Protein AF-A0A8J3I520-F1 (afdb_monomer_lite)

Secondary structure (DSSP, 8-state):
------TTSS-GGGHHHHHHHHHHHHHHGGGTTGGGTSTT--SSSHHHHHHHHHHHHHHHHHH--SSPPTHHHHSHHHHHHHHHHHHH-PPPTTTTS------

Structure (mmCIF, N/CA/C/O backbone):
data_AF-A0A8J3I520-F1
#
_entry.id   AF-A0A8J3I520-F1
#
loop_
_atom_site.group_PDB
_atom_site.id
_atom_site.type_symbol
_atom_site.label_atom_id
_atom_site.label_alt_id
_atom_site.label_comp_id
_atom_site.label_asym_id
_atom_site.label_entity_id
_atom_site.label_seq_id
_atom_site.pdbx_PDB_ins_code
_atom_site.Cartn_x
_atom_site.Cartn_y
_atom_site.Cartn_z
_atom_site.occupancy
_atom_site.B_iso_or_equiv
_atom_site.auth_seq_id
_atom_site.auth_comp_id
_atom_site.auth_asym_id
_atom_site.auth_atom_id
_atom_site.pdbx_PDB_model_num
ATOM 1 N N . MET A 1 1 ? -36.234 -6.492 38.678 1.00 37.88 1 MET A N 1
ATOM 2 C CA . MET A 1 1 ? -35.935 -5.292 37.871 1.00 37.88 1 MET A CA 1
ATOM 3 C C . MET A 1 1 ? -34.452 -5.024 38.063 1.00 37.88 1 MET A C 1
ATOM 5 O O . MET A 1 1 ? -34.073 -4.576 39.132 1.00 37.88 1 MET A O 1
ATOM 9 N N . GLN A 1 2 ? -33.605 -5.497 37.146 1.00 45.81 2 GLN A N 1
ATOM 10 C CA . GLN A 1 2 ? -32.153 -5.388 37.296 1.00 45.81 2 GLN A CA 1
ATOM 11 C C . GLN A 1 2 ? -31.732 -4.044 36.706 1.00 45.81 2 GLN A C 1
ATOM 13 O O . GLN A 1 2 ? -31.950 -3.781 35.526 1.00 45.81 2 GLN A O 1
ATOM 18 N N . GLU A 1 3 ? -31.236 -3.170 37.570 1.00 44.84 3 GLU A N 1
ATOM 19 C CA . GLU A 1 3 ? -30.756 -1.841 37.226 1.00 44.84 3 GLU A CA 1
ATOM 20 C C . GLU A 1 3 ? -29.537 -1.998 36.307 1.00 44.84 3 GLU A C 1
ATOM 22 O O . GLU A 1 3 ? -28.476 -2.464 36.727 1.00 44.84 3 GLU A O 1
ATOM 27 N N . MET A 1 4 ? -29.713 -1.711 35.013 1.00 47.53 4 MET A N 1
ATOM 28 C CA . MET A 1 4 ? -28.611 -1.734 34.055 1.00 47.53 4 MET A CA 1
ATOM 29 C C . MET A 1 4 ? -27.704 -0.548 34.361 1.00 47.53 4 MET A C 1
ATOM 31 O O . MET A 1 4 ? -27.991 0.582 33.965 1.00 47.53 4 MET A O 1
ATOM 35 N N . ALA A 1 5 ? -26.621 -0.811 35.093 1.00 55.62 5 ALA A N 1
ATOM 36 C CA . ALA A 1 5 ? -25.534 0.135 35.270 1.00 55.62 5 ALA A CA 1
ATOM 37 C C . ALA A 1 5 ? -25.143 0.704 33.898 1.00 55.62 5 ALA A C 1
ATOM 39 O O . ALA A 1 5 ? -24.854 -0.049 32.965 1.00 55.62 5 ALA A O 1
ATOM 40 N N . ASN A 1 6 ? -25.189 2.033 33.773 1.00 57.22 6 ASN A N 1
ATOM 41 C CA . ASN A 1 6 ? -24.851 2.741 32.545 1.00 57.22 6 ASN A CA 1
ATOM 42 C C . ASN A 1 6 ? -23.452 2.286 32.077 1.00 57.22 6 ASN A C 1
ATOM 44 O O . ASN A 1 6 ? -22.474 2.559 32.780 1.00 57.22 6 ASN A O 1
ATOM 48 N N . PRO A 1 7 ? -23.320 1.610 30.918 1.00 53.94 7 PRO A N 1
ATOM 49 C CA . PRO A 1 7 ? -22.052 1.029 30.477 1.00 53.94 7 PRO A CA 1
ATOM 50 C C . PRO A 1 7 ? -20.959 2.082 30.263 1.00 53.94 7 PRO A C 1
ATOM 52 O O . PRO A 1 7 ? -19.789 1.735 30.171 1.00 53.94 7 PRO A O 1
ATOM 55 N N . GLN A 1 8 ? -21.319 3.368 30.222 1.00 53.53 8 GLN A N 1
ATOM 56 C CA . GLN A 1 8 ? -20.390 4.487 30.090 1.00 53.53 8 GLN A CA 1
ATOM 57 C C . GLN A 1 8 ? -19.543 4.741 31.346 1.00 53.53 8 GLN A C 1
ATOM 59 O O . GLN A 1 8 ? -18.440 5.272 31.236 1.00 53.53 8 GLN A O 1
ATOM 64 N N . THR A 1 9 ? -20.007 4.354 32.539 1.00 55.38 9 THR A N 1
ATOM 65 C CA . THR A 1 9 ? -19.306 4.672 33.797 1.00 55.38 9 THR A CA 1
ATOM 66 C C . THR A 1 9 ? -18.094 3.764 34.039 1.00 55.38 9 THR A C 1
ATOM 68 O O . THR A 1 9 ? -17.178 4.130 34.770 1.00 55.38 9 THR A O 1
ATOM 71 N N . THR A 1 10 ? -18.046 2.591 33.401 1.00 67.06 10 THR A N 1
ATOM 72 C CA . THR A 1 10 ? -16.997 1.579 33.621 1.00 67.06 10 THR A CA 1
ATOM 73 C C . THR A 1 10 ? -15.766 1.778 32.728 1.00 67.06 10 THR A C 1
ATOM 75 O O . THR A 1 10 ? -14.713 1.213 33.006 1.00 67.06 10 THR A O 1
ATOM 78 N N . VAL A 1 11 ? -15.864 2.575 31.656 1.00 74.94 11 VAL A N 1
ATOM 79 C CA . VAL A 1 11 ? -14.848 2.578 30.580 1.00 74.94 11 VAL A CA 1
ATOM 80 C C . VAL A 1 11 ? -13.835 3.726 30.667 1.00 74.94 11 VAL A C 1
ATOM 82 O O . VAL A 1 11 ? -12.814 3.702 29.981 1.00 74.94 11 VAL A O 1
ATOM 85 N N . GLY A 1 12 ? -14.077 4.730 31.514 1.00 84.50 12 GLY A N 1
ATOM 86 C CA . GLY A 1 12 ? -13.127 5.818 31.770 1.00 84.50 12 GLY A CA 1
ATOM 87 C C . GLY A 1 12 ? -12.587 6.475 30.490 1.00 84.50 12 GLY A C 1
ATOM 88 O O . GLY A 1 12 ? -13.348 6.918 29.630 1.00 84.50 12 GLY A O 1
ATOM 89 N N . SER A 1 13 ? -11.260 6.512 30.342 1.00 89.75 13 SER A N 1
ATOM 90 C CA . SER A 1 13 ? -10.567 7.143 29.205 1.00 89.75 13 SER A CA 1
ATOM 91 C C . SER A 1 13 ? -10.818 6.478 27.845 1.00 89.75 13 SER A C 1
ATOM 93 O O . SER A 1 13 ? -10.535 7.086 26.814 1.00 89.75 13 SER A O 1
ATOM 95 N N . LEU A 1 14 ? -11.363 5.258 27.814 1.00 87.69 14 LEU A N 1
ATOM 96 C CA . LEU A 1 14 ? -11.685 4.534 26.582 1.00 87.69 14 LEU A CA 1
ATOM 97 C C . LEU A 1 14 ? -13.081 4.858 26.035 1.00 87.69 14 LEU A C 1
ATOM 99 O O . LEU A 1 14 ? -13.366 4.500 24.891 1.00 87.69 14 LEU A O 1
ATOM 103 N N . ALA A 1 15 ? -13.940 5.550 26.792 1.00 87.81 15 ALA A N 1
ATOM 104 C CA . ALA A 1 15 ? -15.295 5.886 26.346 1.00 87.81 15 ALA A CA 1
ATOM 105 C C . ALA A 1 15 ? -15.335 6.592 24.966 1.00 87.81 15 ALA A C 1
ATOM 107 O O . ALA A 1 15 ? -16.140 6.188 24.122 1.00 87.81 15 ALA A O 1
ATOM 108 N N . PRO A 1 16 ? -14.434 7.549 24.643 1.00 89.25 16 PRO A N 1
ATOM 109 C CA . PRO A 1 16 ? -14.387 8.148 23.307 1.00 89.25 16 PRO A CA 1
ATOM 110 C C . PRO A 1 16 ? -14.020 7.149 22.203 1.00 89.25 16 PRO A C 1
ATOM 112 O O . PRO A 1 16 ? -14.592 7.196 21.115 1.00 89.25 16 PRO A O 1
ATOM 115 N N . ALA A 1 17 ? -13.095 6.223 22.472 1.00 89.44 17 ALA A N 1
ATOM 116 C CA . ALA A 1 17 ? -12.694 5.198 21.509 1.00 89.44 17 ALA A CA 1
ATOM 117 C C . ALA A 1 17 ? -13.838 4.208 21.238 1.00 89.44 17 ALA A C 1
ATOM 119 O O . ALA A 1 17 ? -14.097 3.868 20.083 1.00 89.44 17 ALA A O 1
ATOM 120 N N . LEU A 1 18 ? -14.575 3.811 22.281 1.00 89.88 18 LEU A N 1
ATOM 121 C CA . LEU A 1 18 ? -15.750 2.950 22.144 1.00 89.88 18 LEU A CA 1
ATOM 122 C C . LEU A 1 18 ? -16.905 3.631 21.410 1.00 89.88 18 LEU A C 1
ATOM 124 O O . LEU A 1 18 ? -17.601 2.969 20.650 1.00 89.88 18 LEU A O 1
ATOM 128 N N . ALA A 1 19 ? -17.095 4.940 21.581 1.00 88.44 19 ALA A N 1
ATOM 129 C CA . ALA A 1 19 ? -18.071 5.690 20.792 1.00 88.44 19 ALA A CA 1
ATOM 130 C C . ALA A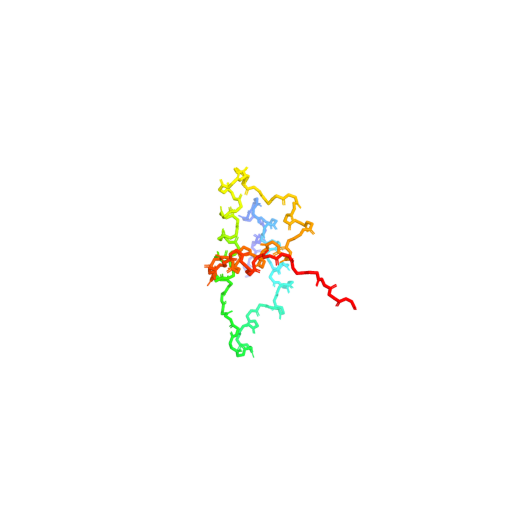 1 19 ? -17.635 5.836 19.321 1.00 88.44 19 ALA A C 1
ATOM 132 O O . ALA A 1 19 ? -18.466 5.851 18.411 1.00 88.44 19 ALA A O 1
ATOM 133 N N . HIS A 1 20 ? -16.327 5.938 19.071 1.00 92.00 20 HIS A N 1
ATOM 134 C CA . HIS A 1 20 ? -15.779 6.099 17.728 1.00 92.00 20 HIS A CA 1
ATOM 135 C C . HIS A 1 20 ? -15.833 4.810 16.902 1.00 92.00 20 HIS A C 1
ATOM 137 O O . HIS A 1 20 ? -16.086 4.868 15.698 1.00 92.00 20 HIS A O 1
ATOM 143 N N . PHE A 1 21 ? -15.632 3.654 17.536 1.00 92.44 21 PHE A N 1
ATOM 144 C CA . PHE A 1 21 ? -15.535 2.376 16.839 1.00 92.44 21 PHE A CA 1
ATOM 145 C C . PHE A 1 21 ? -16.782 2.052 15.987 1.00 92.44 21 PHE A C 1
ATOM 147 O O . PHE A 1 21 ? -16.616 1.904 14.777 1.00 92.44 21 PHE A O 1
ATOM 154 N N . PRO A 1 22 ? -18.030 2.078 16.508 1.00 93.81 22 PRO A N 1
ATOM 155 C CA . PRO A 1 22 ? -19.226 1.839 15.697 1.00 93.81 22 PRO A CA 1
ATOM 156 C C . PRO A 1 22 ? -19.380 2.838 14.549 1.00 93.81 22 PRO A C 1
ATOM 158 O O . PRO A 1 22 ? -19.785 2.461 13.452 1.00 93.81 22 PRO A O 1
ATOM 161 N N . LYS A 1 23 ? -19.029 4.112 14.776 1.00 94.38 23 LYS A N 1
ATOM 162 C CA . LYS A 1 23 ? -19.088 5.156 13.743 1.00 94.38 23 LYS A CA 1
ATOM 163 C C . LYS A 1 23 ? -18.178 4.812 12.565 1.00 94.38 23 LYS A C 1
ATOM 165 O O . LYS A 1 23 ? -18.613 4.868 11.418 1.00 94.38 23 LYS A O 1
ATOM 170 N N . VAL A 1 24 ? -16.924 4.467 12.849 1.00 93.69 24 VAL A N 1
ATOM 171 C CA . VAL A 1 24 ? -15.948 4.098 11.819 1.00 93.69 24 VAL A CA 1
ATOM 172 C C . VAL A 1 24 ? -16.372 2.805 11.135 1.00 93.69 24 VAL A C 1
ATOM 174 O O . VAL A 1 24 ? -16.451 2.772 9.911 1.00 93.69 24 VAL A O 1
ATOM 177 N N . THR A 1 25 ? -16.728 1.769 11.895 1.00 92.06 25 THR A N 1
ATOM 178 C CA . THR A 1 25 ? -17.167 0.486 11.336 1.00 92.06 25 THR A CA 1
ATOM 179 C C . THR A 1 25 ? -18.348 0.659 10.385 1.00 92.06 25 THR A C 1
ATOM 181 O O . THR A 1 25 ? -18.285 0.163 9.265 1.00 92.06 25 THR A O 1
ATOM 184 N N . ASN A 1 26 ? -19.374 1.429 10.763 1.00 92.50 26 ASN A N 1
ATOM 185 C CA . ASN A 1 26 ? -20.529 1.689 9.900 1.00 92.50 26 ASN A CA 1
ATOM 186 C C . ASN A 1 26 ? -20.159 2.476 8.637 1.00 92.50 26 ASN A C 1
ATOM 188 O O . ASN A 1 26 ? -20.702 2.207 7.570 1.00 92.50 26 ASN A O 1
ATOM 192 N N . SER A 1 27 ? -19.217 3.419 8.734 1.00 93.06 27 SER A N 1
ATOM 193 C CA . SER A 1 27 ? -18.730 4.181 7.578 1.00 93.06 27 SER A CA 1
ATOM 194 C C . SER A 1 27 ? -18.027 3.299 6.543 1.00 93.06 27 SER A C 1
ATOM 196 O O . SER A 1 27 ? -18.128 3.571 5.350 1.00 93.06 27 SER A O 1
ATOM 198 N N . PHE A 1 28 ? -17.289 2.278 6.984 1.00 88.25 28 PHE A N 1
ATOM 199 C CA . PHE A 1 28 ? -16.561 1.364 6.097 1.00 88.25 28 PHE A CA 1
ATOM 200 C C . PHE A 1 28 ? -17.365 0.113 5.716 1.00 88.25 28 PHE A C 1
ATOM 202 O O . PHE A 1 28 ? -17.000 -0.560 4.753 1.00 88.25 28 PHE A O 1
ATOM 209 N N . ALA A 1 29 ? -18.456 -0.191 6.427 1.00 88.81 29 ALA A N 1
ATOM 210 C CA . ALA A 1 29 ? -19.244 -1.409 6.253 1.00 88.81 29 ALA A CA 1
ATOM 211 C C . ALA A 1 29 ? -19.658 -1.704 4.796 1.00 88.81 29 ALA A C 1
ATOM 213 O O . ALA A 1 29 ? -19.476 -2.850 4.390 1.00 88.81 29 ALA A O 1
ATOM 214 N N . PRO A 1 30 ? -20.121 -0.732 3.977 1.00 87.88 30 PRO A N 1
ATOM 215 C CA . PRO A 1 30 ? -20.536 -1.019 2.600 1.00 87.88 30 PRO A CA 1
ATOM 216 C C . PRO A 1 30 ? -19.409 -1.533 1.694 1.00 87.88 30 PRO A C 1
ATOM 218 O O . PRO A 1 30 ? -19.681 -2.207 0.709 1.00 87.88 30 PRO A O 1
ATOM 221 N N . GLY A 1 31 ? -18.154 -1.188 2.002 1.00 83.94 31 GLY A N 1
ATOM 222 C CA . GLY A 1 31 ? -16.978 -1.593 1.225 1.00 83.94 31 GLY A CA 1
ATOM 223 C C . GLY A 1 31 ? -16.153 -2.702 1.877 1.00 83.94 31 GLY A C 1
ATOM 224 O O . GLY A 1 31 ? -15.170 -3.160 1.289 1.00 83.94 31 GLY A O 1
ATOM 225 N N . LEU A 1 32 ? -16.504 -3.130 3.094 1.00 86.06 32 LEU A N 1
ATOM 226 C CA . LEU A 1 32 ? -15.814 -4.235 3.749 1.00 86.06 32 LEU A CA 1
ATOM 227 C C . LEU A 1 32 ? -16.134 -5.543 3.021 1.00 86.06 32 LEU A C 1
ATOM 229 O O . LEU A 1 32 ? -17.263 -5.774 2.611 1.00 86.06 32 LEU A O 1
ATOM 233 N N . PHE A 1 33 ? -15.139 -6.422 2.905 1.00 85.06 33 PHE A N 1
ATOM 234 C CA . PHE A 1 33 ? -15.304 -7.780 2.368 1.00 85.06 33 PHE A CA 1
ATOM 235 C C . PHE A 1 33 ? -15.769 -7.898 0.909 1.00 85.06 33 PHE A C 1
ATOM 237 O O . PHE A 1 33 ? -16.011 -9.011 0.449 1.00 85.06 33 PHE A O 1
ATOM 244 N N . HIS A 1 34 ? -15.769 -6.803 0.148 1.00 88.25 34 HIS A N 1
ATOM 245 C CA . HIS A 1 34 ? -16.103 -6.810 -1.281 1.00 88.25 34 HIS A CA 1
ATOM 246 C C . HIS A 1 34 ? -15.213 -7.752 -2.125 1.00 88.25 34 HIS A C 1
ATOM 248 O O . HIS A 1 34 ? -15.557 -8.147 -3.235 1.00 88.25 34 HIS A O 1
ATOM 254 N N . CYS A 1 35 ? -14.067 -8.172 -1.575 1.00 89.44 35 CYS A N 1
ATOM 255 C CA . CYS A 1 35 ? -13.208 -9.212 -2.137 1.00 89.44 35 CYS A CA 1
ATOM 256 C C . CYS A 1 35 ? -13.866 -10.592 -2.280 1.00 89.44 35 CYS A C 1
ATOM 258 O O . CYS A 1 35 ? -13.351 -11.394 -3.050 1.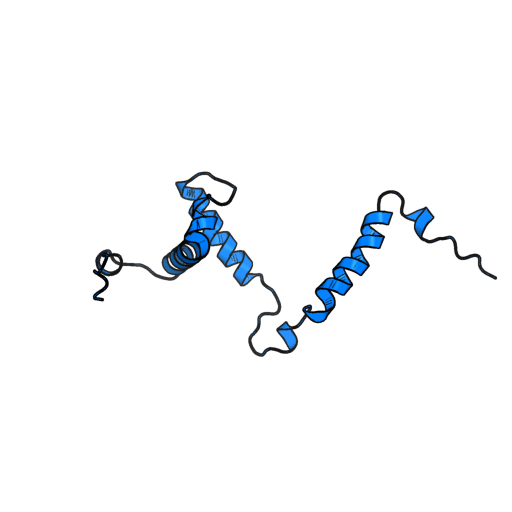00 89.44 35 CYS A O 1
ATOM 260 N N . TYR A 1 36 ? -14.978 -10.885 -1.596 1.00 90.69 36 TYR A N 1
ATOM 261 C CA . TYR A 1 36 ? -15.719 -12.132 -1.829 1.00 90.69 36 TYR A CA 1
ATOM 262 C C . TYR A 1 36 ? -16.653 -12.064 -3.036 1.00 90.69 36 TYR A C 1
ATOM 264 O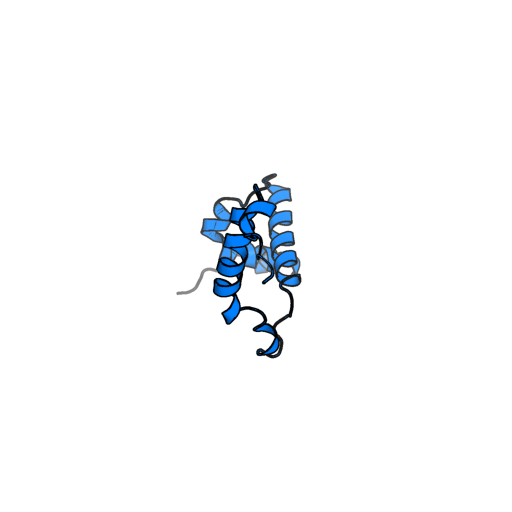 O . TYR A 1 36 ? -16.965 -13.107 -3.605 1.00 90.69 36 TYR A O 1
ATOM 272 N N . ASP A 1 37 ? -17.066 -10.863 -3.440 1.00 92.94 37 ASP A N 1
ATOM 273 C CA . ASP A 1 37 ? -18.007 -10.673 -4.546 1.00 92.94 37 ASP A CA 1
ATOM 274 C C . ASP A 1 37 ? -17.294 -10.603 -5.903 1.00 92.94 37 ASP A C 1
ATOM 276 O O . ASP A 1 37 ? -17.902 -10.850 -6.943 1.00 92.94 37 ASP A O 1
ATOM 280 N N . ILE A 1 38 ? -16.000 -10.259 -5.908 1.00 91.31 38 ILE A N 1
ATOM 281 C CA . ILE A 1 38 ? -15.204 -10.055 -7.122 1.00 91.31 38 ILE A CA 1
ATOM 282 C C . ILE A 1 38 ? -14.245 -11.236 -7.328 1.00 91.31 38 ILE A C 1
ATOM 284 O O . ILE A 1 38 ? -13.262 -11.368 -6.589 1.00 91.31 38 ILE A O 1
ATOM 288 N N . PRO A 1 39 ? -14.450 -12.062 -8.373 1.00 94.00 39 PRO A N 1
ATOM 289 C CA . PRO A 1 39 ? -13.518 -13.124 -8.723 1.00 94.00 39 PRO A CA 1
ATOM 290 C C . PRO A 1 39 ? -12.101 -12.585 -8.946 1.00 94.00 39 PRO A C 1
ATOM 292 O O . PRO A 1 39 ? -11.883 -11.657 -9.723 1.00 94.00 39 PRO A O 1
ATOM 295 N N . GLY A 1 40 ? -11.125 -13.183 -8.264 1.00 90.38 40 GLY A N 1
ATOM 296 C CA . GLY A 1 40 ? -9.711 -12.825 -8.394 1.00 90.38 40 GLY A CA 1
ATOM 297 C C . GLY A 1 40 ? -9.250 -11.632 -7.548 1.00 90.38 40 GLY A C 1
ATOM 298 O O . GLY A 1 40 ? -8.048 -11.368 -7.519 1.00 90.38 40 GLY A O 1
ATOM 299 N N . LEU A 1 41 ? -10.139 -10.941 -6.820 1.00 90.88 41 LEU A N 1
ATOM 300 C CA . LEU A 1 41 ? -9.722 -9.887 -5.893 1.00 90.88 41 LEU A CA 1
ATOM 301 C C . LEU A 1 41 ? -9.132 -10.512 -4.611 1.00 90.88 41 LEU A C 1
ATOM 303 O O . LEU A 1 41 ? -9.809 -11.293 -3.939 1.00 90.88 41 LEU A O 1
ATOM 307 N N . PRO A 1 42 ? -7.881 -10.195 -4.222 1.00 90.38 42 PRO A N 1
ATOM 308 C CA . PRO A 1 42 ? -7.286 -10.783 -3.029 1.00 90.38 42 PRO A CA 1
ATOM 309 C C . PRO 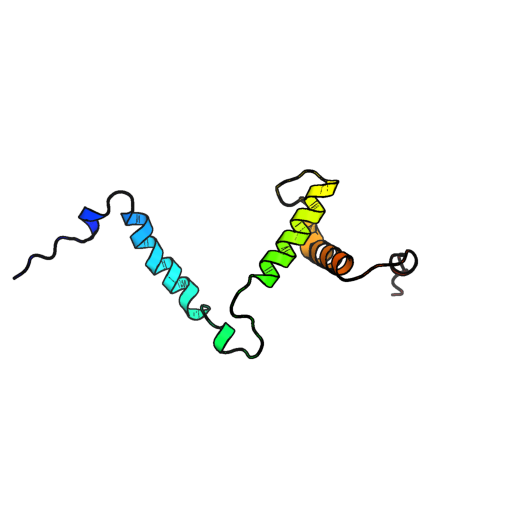A 1 42 ? -8.036 -10.399 -1.747 1.00 90.38 42 PRO A C 1
ATOM 311 O O . PRO A 1 42 ? -8.421 -9.247 -1.550 1.00 90.38 42 PRO A O 1
ATOM 314 N N . ARG A 1 43 ? -8.170 -11.358 -0.822 1.00 89.56 43 ARG A N 1
ATOM 315 C CA . ARG A 1 43 ? -8.804 -11.148 0.494 1.00 89.56 43 ARG A CA 1
ATOM 316 C C . ARG A 1 43 ? -8.044 -10.152 1.376 1.00 89.56 43 ARG A C 1
ATOM 318 O O . ARG A 1 43 ? -8.633 -9.558 2.275 1.00 89.56 43 ARG A O 1
ATOM 325 N N . THR A 1 44 ? -6.741 -9.995 1.147 1.00 88.12 44 THR A N 1
ATOM 326 C CA . THR A 1 44 ? -5.865 -9.097 1.905 1.00 88.12 44 THR A CA 1
ATOM 327 C C . THR A 1 44 ? -5.079 -8.196 0.959 1.00 88.12 44 THR A C 1
ATOM 329 O O . THR A 1 44 ? -4.753 -8.569 -0.167 1.00 88.12 44 THR A O 1
ATOM 332 N N . ASN A 1 45 ? -4.723 -7.005 1.432 1.00 88.94 45 ASN A N 1
ATOM 333 C CA . ASN A 1 45 ? -3.880 -6.061 0.701 1.00 88.94 45 ASN A CA 1
ATOM 334 C C . ASN A 1 45 ? -2.371 -6.353 0.868 1.00 88.94 45 ASN A C 1
ATOM 336 O O . ASN A 1 45 ? -1.556 -5.532 0.455 1.00 88.94 45 ASN A O 1
ATOM 340 N N . HIS A 1 46 ? -1.974 -7.488 1.460 1.00 91.50 46 HIS A N 1
ATOM 341 C CA . HIS A 1 46 ? -0.592 -7.733 1.892 1.00 91.50 46 HIS A CA 1
ATOM 342 C C . HIS A 1 46 ? 0.427 -7.612 0.752 1.00 91.50 46 HIS A C 1
ATOM 344 O O . HIS A 1 46 ? 1.459 -6.963 0.903 1.00 91.50 46 HIS A O 1
ATOM 350 N N . ASN A 1 47 ? 0.107 -8.162 -0.423 1.00 88.50 47 ASN A N 1
ATOM 351 C CA . ASN A 1 47 ? 0.963 -8.050 -1.607 1.00 88.50 47 ASN A CA 1
ATOM 352 C C . ASN A 1 47 ? 1.155 -6.586 -2.031 1.00 88.50 47 ASN A C 1
ATOM 354 O O . ASN A 1 47 ? 2.256 -6.170 -2.386 1.00 88.50 47 ASN A O 1
ATOM 358 N N . LEU A 1 48 ? 0.092 -5.783 -1.950 1.00 86.69 48 LEU A N 1
ATOM 359 C CA . LEU A 1 48 ? 0.128 -4.357 -2.258 1.00 86.69 48 LEU A CA 1
ATOM 360 C C . LEU A 1 48 ? 0.956 -3.596 -1.210 1.00 86.69 48 LEU A C 1
ATOM 362 O O . LEU A 1 48 ? 1.817 -2.793 -1.574 1.00 86.69 48 LEU A O 1
ATOM 366 N N . GLU A 1 49 ? 0.779 -3.892 0.079 1.00 90.00 49 GLU A N 1
ATOM 367 C CA . GLU A 1 49 ? 1.597 -3.324 1.158 1.00 90.00 49 GLU A CA 1
ATOM 368 C C . GLU A 1 49 ? 3.081 -3.670 0.999 1.00 90.00 49 GLU A C 1
ATOM 370 O O . GLU A 1 49 ? 3.941 -2.797 1.155 1.00 90.00 49 GLU A O 1
ATOM 375 N N . GLN 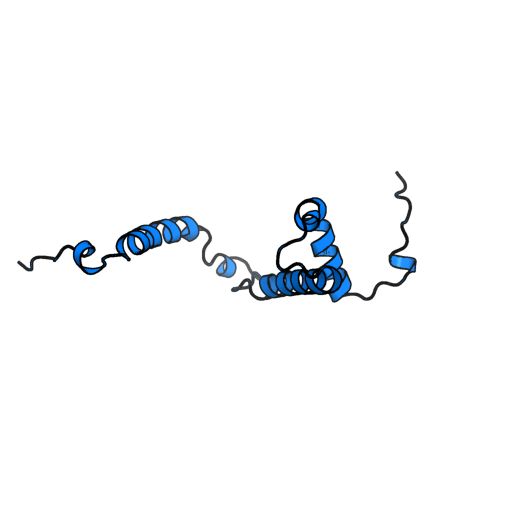A 1 50 ? 3.391 -4.916 0.633 1.00 89.00 50 GLN A N 1
ATOM 376 C CA . GLN A 1 50 ? 4.747 -5.378 0.355 1.00 89.00 50 GLN A CA 1
ATOM 377 C C . GLN A 1 50 ? 5.348 -4.639 -0.848 1.00 89.00 50 GLN A C 1
ATOM 379 O O . GLN A 1 50 ? 6.494 -4.188 -0.776 1.00 89.00 50 GLN A O 1
ATOM 384 N N . CYS A 1 51 ? 4.581 -4.454 -1.927 1.00 86.12 51 CYS A N 1
ATOM 385 C CA . CYS A 1 51 ? 4.991 -3.669 -3.092 1.00 86.12 51 CYS A CA 1
ATOM 386 C C . CYS A 1 51 ? 5.357 -2.229 -2.704 1.00 86.12 51 CYS A C 1
ATOM 388 O O . CYS A 1 51 ? 6.472 -1.780 -2.980 1.00 86.12 51 CYS A O 1
ATOM 390 N N . PHE A 1 52 ? 4.486 -1.520 -1.981 1.00 84.31 52 PHE A N 1
ATOM 391 C CA . PHE A 1 52 ? 4.790 -0.166 -1.500 1.00 84.31 52 PHE A CA 1
ATOM 392 C C . PHE A 1 52 ? 5.909 -0.138 -0.446 1.00 84.31 52 PHE A C 1
ATOM 394 O O . PHE A 1 52 ? 6.636 0.851 -0.320 1.00 84.31 52 PHE A O 1
ATOM 401 N N . GLY A 1 53 ? 6.077 -1.207 0.332 1.00 86.31 53 GLY A N 1
ATOM 402 C CA . GLY A 1 53 ? 7.206 -1.399 1.239 1.00 86.31 53 GLY A CA 1
ATOM 403 C C . GLY A 1 53 ? 8.540 -1.445 0.497 1.00 86.31 53 GLY A C 1
ATOM 404 O O . GLY A 1 53 ? 9.467 -0.726 0.873 1.00 86.31 53 GLY A O 1
ATOM 405 N N . ALA A 1 54 ? 8.607 -2.215 -0.591 1.00 85.69 54 ALA A N 1
ATOM 406 C CA . ALA A 1 54 ? 9.793 -2.335 -1.433 1.00 85.69 54 ALA A CA 1
ATOM 407 C C . ALA A 1 54 ? 10.175 -0.997 -2.081 1.00 85.69 54 ALA A C 1
ATOM 409 O O . ALA A 1 54 ? 11.336 -0.602 -2.006 1.00 85.69 54 ALA A O 1
ATOM 410 N N . VAL A 1 55 ? 9.203 -0.249 -2.621 1.00 84.44 55 VAL A N 1
ATOM 411 C CA . VAL A 1 55 ? 9.455 1.091 -3.187 1.00 84.44 55 VAL A CA 1
ATOM 412 C C . VAL A 1 55 ? 10.019 2.039 -2.124 1.00 84.44 55 VAL A C 1
ATOM 414 O O . VAL A 1 55 ? 11.047 2.674 -2.339 1.00 84.44 55 VAL A O 1
ATOM 417 N N . ARG A 1 56 ? 9.414 2.094 -0.929 1.00 84.75 56 ARG A N 1
ATOM 418 C CA . ARG A 1 56 ? 9.917 2.937 0.174 1.00 84.75 56 ARG A CA 1
ATOM 419 C C . ARG A 1 56 ? 11.309 2.521 0.648 1.00 84.75 56 ARG A C 1
ATOM 421 O O . ARG A 1 56 ? 12.098 3.377 1.040 1.00 84.75 56 ARG A O 1
ATOM 428 N N . HIS A 1 57 ? 11.606 1.224 0.655 1.00 85.94 57 HIS A N 1
ATOM 429 C CA . HIS A 1 57 ? 12.938 0.723 0.981 1.00 85.94 57 HIS A CA 1
ATOM 430 C C . HIS A 1 57 ? 13.965 1.150 -0.077 1.00 85.94 57 HIS A C 1
ATOM 432 O O . HIS A 1 57 ? 15.016 1.681 0.281 1.00 85.94 57 HIS A O 1
ATOM 438 N N . HIS A 1 58 ? 13.632 0.995 -1.362 1.00 82.88 58 HIS A N 1
ATOM 439 C CA . HIS A 1 58 ? 14.484 1.423 -2.467 1.00 82.88 58 HIS A CA 1
ATOM 440 C C . HIS A 1 58 ? 14.753 2.928 -2.428 1.00 82.88 58 HIS A C 1
ATOM 442 O O . HIS A 1 58 ? 15.882 3.329 -2.640 1.00 82.88 58 HIS A O 1
ATOM 448 N N . GLU A 1 59 ? 13.765 3.759 -2.088 1.00 81.38 59 GLU A N 1
ATOM 449 C CA . GLU A 1 59 ? 13.943 5.212 -1.931 1.00 81.38 59 GLU A CA 1
ATOM 450 C C . GLU A 1 59 ? 14.820 5.591 -0.727 1.00 81.38 59 GLU A C 1
ATOM 452 O O . GLU A 1 59 ? 15.598 6.546 -0.792 1.00 81.38 59 GLU A O 1
ATOM 457 N N . ARG A 1 60 ? 14.733 4.842 0.380 1.00 86.38 60 ARG A N 1
ATOM 458 C CA . ARG A 1 60 ? 15.546 5.076 1.587 1.00 86.38 60 ARG A CA 1
ATOM 459 C C . ARG A 1 60 ? 17.027 4.831 1.361 1.00 86.38 60 ARG A C 1
ATOM 461 O O . ARG A 1 60 ? 17.836 5.551 1.933 1.00 86.38 60 ARG A O 1
ATOM 468 N N . ARG A 1 61 ? 17.386 3.834 0.553 1.00 85.69 61 ARG A N 1
ATOM 469 C CA . ARG A 1 61 ? 18.784 3.450 0.322 1.00 85.69 61 ARG A CA 1
ATOM 470 C C . ARG A 1 61 ? 19.647 4.580 -0.283 1.00 85.69 61 ARG A C 1
ATOM 472 O O . ARG A 1 61 ? 20.717 4.816 0.263 1.00 85.69 61 ARG A O 1
ATOM 479 N N . PRO A 1 62 ? 19.219 5.303 -1.337 1.00 86.25 62 PRO A N 1
ATOM 480 C CA . PRO A 1 62 ? 19.964 6.429 -1.893 1.00 86.25 62 PRO A CA 1
ATOM 481 C C . PRO A 1 62 ? 19.734 7.749 -1.145 1.00 86.25 62 PRO A C 1
ATOM 483 O O . PRO A 1 62 ? 20.609 8.605 -1.174 1.00 86.25 62 PRO A O 1
ATOM 486 N N . THR A 1 63 ? 18.578 7.956 -0.495 1.00 83.44 63 THR A N 1
ATOM 487 C CA . THR A 1 63 ? 18.228 9.276 0.080 1.00 83.44 63 THR A CA 1
ATOM 488 C C . THR A 1 63 ? 18.357 9.378 1.600 1.00 83.44 63 THR A C 1
ATOM 490 O O . THR A 1 63 ? 18.307 10.482 2.137 1.00 83.44 63 THR A O 1
ATOM 493 N N . GLY A 1 64 ? 18.424 8.255 2.320 1.00 87.38 64 GLY A N 1
ATOM 494 C CA . GLY A 1 64 ? 18.400 8.199 3.787 1.00 87.38 64 GLY A CA 1
ATOM 495 C C . GLY A 1 64 ? 17.068 8.609 4.437 1.00 87.38 64 GLY A C 1
ATOM 496 O O . GLY A 1 64 ? 16.940 8.586 5.661 1.00 87.38 64 GLY A O 1
ATOM 497 N N . ARG A 1 65 ? 16.043 8.989 3.662 1.00 81.88 65 ARG A N 1
ATOM 498 C CA . ARG A 1 65 ? 14.801 9.565 4.202 1.00 81.88 65 ARG A CA 1
ATOM 499 C C . ARG A 1 65 ? 13.791 8.505 4.627 1.00 81.88 65 ARG A C 1
ATOM 501 O O . ARG A 1 65 ? 13.311 7.721 3.817 1.00 81.88 65 ARG A O 1
ATOM 508 N N . ARG A 1 66 ? 13.369 8.534 5.898 1.00 80.19 66 ARG A N 1
ATOM 509 C CA . ARG A 1 66 ? 12.313 7.640 6.419 1.00 80.19 66 ARG A CA 1
ATOM 510 C C . ARG A 1 66 ? 10.939 7.915 5.790 1.00 80.19 66 ARG A C 1
ATOM 512 O O . ARG A 1 66 ? 10.191 6.960 5.552 1.00 80.19 66 ARG A O 1
ATOM 519 N N . GLY A 1 67 ? 10.622 9.189 5.558 1.00 75.94 67 GLY A N 1
ATOM 520 C CA . GLY A 1 67 ? 9.382 9.653 4.931 1.00 75.94 67 GLY A CA 1
ATOM 521 C C . GLY A 1 67 ? 9.447 9.652 3.404 1.00 75.94 67 GLY A C 1
ATOM 522 O O . GLY A 1 67 ? 10.525 9.544 2.823 1.00 75.94 67 GLY A O 1
ATOM 523 N N . ALA A 1 68 ? 8.286 9.777 2.756 1.00 68.31 68 ALA A N 1
ATOM 524 C CA . ALA A 1 68 ? 8.229 9.931 1.308 1.00 68.31 68 ALA A CA 1
ATOM 525 C C . ALA A 1 68 ? 9.001 11.189 0.884 1.00 68.31 68 ALA A C 1
ATOM 527 O O . ALA A 1 68 ? 8.864 12.254 1.488 1.00 68.31 68 ALA A O 1
ATOM 528 N N . VAL A 1 69 ? 9.826 11.068 -0.154 1.00 70.06 69 VAL A N 1
ATOM 529 C CA . VAL A 1 69 ? 10.457 12.237 -0.769 1.00 70.06 69 VAL A CA 1
ATOM 530 C C . VAL A 1 69 ? 9.378 13.103 -1.436 1.00 70.06 69 VAL A C 1
ATOM 532 O O . VAL A 1 69 ? 8.429 12.546 -1.984 1.00 70.06 69 VAL A O 1
ATOM 535 N N . PRO A 1 70 ? 9.495 14.444 -1.453 1.00 68.75 70 PRO A N 1
ATOM 536 C CA . PRO A 1 70 ? 8.484 15.319 -2.066 1.00 68.75 70 PRO A CA 1
ATOM 537 C C . PRO A 1 70 ? 8.171 14.966 -3.528 1.00 68.75 70 PRO A C 1
ATOM 539 O O . PRO A 1 70 ? 7.038 15.057 -3.991 1.00 68.75 70 PRO A O 1
ATOM 542 N N . SER A 1 71 ? 9.167 14.466 -4.254 1.00 67.50 71 SER A N 1
ATOM 543 C CA . SER A 1 71 ? 9.025 13.993 -5.632 1.00 67.50 71 SER A CA 1
ATOM 544 C C . SER A 1 71 ? 8.174 12.726 -5.779 1.00 67.50 71 SER A C 1
ATOM 546 O O . SER A 1 71 ? 7.743 12.428 -6.886 1.00 67.50 71 SER A O 1
ATOM 548 N N . LEU A 1 72 ? 7.884 12.004 -4.696 1.00 69.00 72 LEU A N 1
ATOM 549 C CA . LEU A 1 72 ? 6.913 10.905 -4.658 1.00 69.00 72 LEU A CA 1
ATOM 550 C C . LEU A 1 72 ? 5.469 11.431 -4.606 1.00 69.00 72 LEU A C 1
ATOM 552 O O . LEU A 1 72 ? 4.555 10.707 -4.956 1.00 69.00 72 LEU A O 1
ATOM 556 N N . VAL A 1 73 ? 5.243 12.687 -4.218 1.00 69.12 73 VAL A N 1
ATOM 557 C CA . VAL A 1 73 ? 3.926 13.334 -4.343 1.00 69.12 73 VAL A CA 1
ATOM 558 C C . VAL A 1 73 ? 3.762 13.893 -5.755 1.00 69.12 73 VAL A C 1
ATOM 560 O O . VAL A 1 73 ? 2.763 13.634 -6.414 1.00 69.12 73 VAL A O 1
ATOM 563 N N . VAL A 1 74 ? 4.786 14.592 -6.256 1.00 72.19 74 VAL A N 1
ATOM 564 C CA . VAL A 1 74 ? 4.743 15.266 -7.568 1.00 72.19 74 VAL A CA 1
ATOM 565 C C . VAL A 1 74 ? 4.818 14.284 -8.743 1.00 72.19 74 VAL A C 1
ATOM 567 O O . VAL A 1 74 ? 4.175 14.488 -9.765 1.00 72.19 74 VAL A O 1
ATOM 570 N N . ARG A 1 75 ? 5.606 13.210 -8.617 1.00 74.31 75 ARG A N 1
ATOM 571 C CA . ARG A 1 75 ? 5.788 12.180 -9.656 1.00 74.31 75 ARG A CA 1
ATOM 572 C C . ARG A 1 75 ? 5.434 10.780 -9.155 1.00 74.31 75 ARG A C 1
ATOM 574 O O . ARG A 1 75 ? 5.978 9.800 -9.652 1.00 74.31 75 ARG A O 1
ATOM 581 N N . GLY A 1 76 ? 4.565 10.675 -8.150 1.00 73.69 76 GLY A N 1
ATOM 582 C CA . GLY A 1 76 ? 4.288 9.424 -7.437 1.00 73.69 76 GLY A CA 1
ATOM 583 C C . GLY A 1 76 ? 3.864 8.267 -8.320 1.00 73.69 76 GLY A C 1
ATOM 584 O O . GLY A 1 76 ? 4.439 7.187 -8.214 1.00 73.69 76 GLY A O 1
ATOM 585 N N . SER A 1 77 ? 2.917 8.509 -9.225 1.00 76.81 77 SER A N 1
ATOM 586 C CA . SER A 1 77 ? 2.433 7.504 -10.176 1.00 76.81 77 SER A CA 1
ATOM 587 C C . SER A 1 77 ? 3.573 6.940 -11.024 1.00 76.81 77 SER A C 1
ATOM 589 O O . SER A 1 77 ? 3.756 5.729 -11.077 1.00 76.81 77 SER A O 1
ATOM 591 N N . VAL A 1 78 ? 4.405 7.810 -11.600 1.00 81.00 78 VAL A N 1
ATOM 592 C CA . VAL A 1 78 ? 5.546 7.398 -12.427 1.00 81.00 78 VAL A CA 1
ATOM 593 C C . VAL A 1 78 ? 6.617 6.715 -11.580 1.00 81.00 78 VAL A C 1
ATOM 595 O O . VAL A 1 78 ? 7.042 5.619 -11.911 1.00 81.00 78 VAL A O 1
ATOM 598 N N . ARG A 1 79 ? 7.028 7.299 -10.448 1.00 78.75 79 ARG A N 1
ATOM 599 C CA . ARG A 1 79 ? 8.113 6.753 -9.616 1.00 78.75 79 ARG A CA 1
ATOM 600 C C . ARG A 1 79 ? 7.778 5.395 -9.012 1.00 78.75 79 ARG A C 1
ATOM 602 O O . ARG A 1 79 ? 8.654 4.539 -8.964 1.00 78.75 79 ARG A O 1
ATOM 609 N N . VAL A 1 80 ? 6.542 5.193 -8.550 1.00 81.06 80 VAL A N 1
ATOM 610 C CA . VAL A 1 80 ? 6.094 3.892 -8.034 1.00 81.06 80 VAL A CA 1
ATOM 611 C C . VAL A 1 80 ? 6.119 2.859 -9.154 1.00 81.06 80 VAL A C 1
ATOM 613 O O . VAL A 1 80 ? 6.690 1.789 -8.961 1.00 81.06 80 VAL A O 1
ATOM 616 N N . VAL A 1 81 ? 5.572 3.189 -10.328 1.00 84.00 81 VAL A N 1
ATOM 617 C CA . VAL A 1 81 ? 5.581 2.290 -11.490 1.00 84.00 81 VAL A CA 1
ATOM 618 C C . VAL A 1 81 ? 7.011 1.966 -11.916 1.00 84.00 81 VAL A C 1
ATOM 620 O O . VAL A 1 81 ? 7.337 0.793 -12.043 1.00 84.00 81 VAL A O 1
ATOM 623 N N . THR A 1 82 ? 7.893 2.958 -12.049 1.00 83.56 82 THR A N 1
ATOM 624 C CA . THR A 1 82 ? 9.302 2.746 -12.412 1.00 83.56 82 THR A CA 1
ATOM 625 C C . THR A 1 82 ? 10.038 1.900 -11.375 1.00 83.56 82 THR A C 1
ATOM 627 O O . THR A 1 82 ? 10.743 0.967 -11.745 1.00 83.56 82 THR A O 1
ATOM 630 N N . ALA A 1 83 ? 9.867 2.173 -10.078 1.00 82.69 83 ALA A N 1
ATOM 631 C CA . ALA A 1 83 ? 10.519 1.406 -9.016 1.00 82.69 83 ALA A CA 1
ATOM 632 C C . ALA A 1 83 ? 10.025 -0.048 -8.958 1.00 82.69 83 ALA A C 1
ATOM 634 O O . ALA A 1 83 ? 10.809 -0.955 -8.685 1.00 82.69 83 ALA A O 1
ATOM 635 N N . LEU A 1 84 ? 8.737 -0.286 -9.223 1.00 84.50 84 LEU A N 1
ATOM 636 C CA . LEU A 1 84 ? 8.196 -1.638 -9.348 1.00 84.50 84 LEU A CA 1
ATOM 637 C C . LEU A 1 84 ? 8.711 -2.322 -10.616 1.00 84.50 84 LEU A C 1
ATOM 639 O O . LEU A 1 84 ? 9.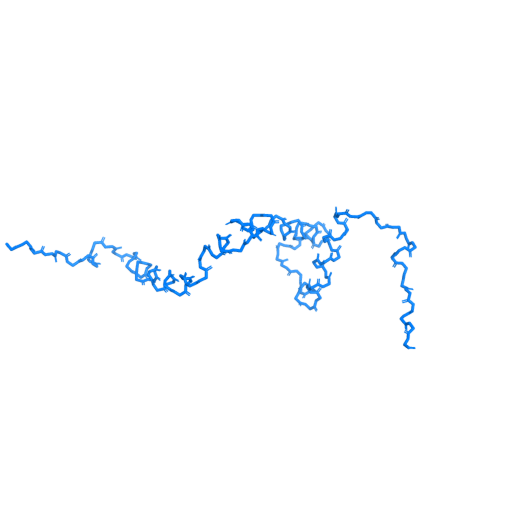186 -3.449 -10.539 1.00 84.50 84 LEU A O 1
ATOM 643 N N . ALA A 1 85 ? 8.683 -1.640 -11.760 1.00 86.75 85 ALA A N 1
ATOM 644 C CA . ALA A 1 85 ? 9.163 -2.177 -13.027 1.00 86.75 85 ALA A CA 1
ATOM 645 C C . ALA A 1 85 ? 10.642 -2.581 -12.936 1.00 86.75 85 ALA A C 1
ATOM 647 O O . ALA A 1 85 ? 10.985 -3.698 -13.305 1.00 86.75 85 ALA A O 1
ATOM 648 N N . ALA A 1 86 ? 11.489 -1.739 -12.335 1.00 84.00 86 ALA A N 1
ATOM 649 C CA . ALA A 1 86 ? 12.909 -2.022 -12.105 1.00 84.00 86 ALA A CA 1
ATOM 650 C C . ALA A 1 86 ? 13.159 -3.157 -11.098 1.00 84.00 86 ALA A C 1
ATOM 652 O O . ALA A 1 86 ? 14.253 -3.708 -11.042 1.00 84.00 86 ALA A O 1
ATOM 653 N N . ARG A 1 87 ? 12.159 -3.515 -10.283 1.00 82.94 87 ARG A N 1
ATOM 654 C CA . ARG A 1 87 ? 12.231 -4.671 -9.380 1.00 82.94 87 ARG A CA 1
ATOM 655 C C . ARG A 1 87 ? 11.874 -5.977 -10.088 1.00 82.94 87 ARG A C 1
ATOM 657 O O . ARG A 1 87 ? 12.379 -7.025 -9.698 1.00 82.94 87 ARG A O 1
ATOM 664 N N . PHE A 1 88 ? 10.982 -5.921 -11.073 1.00 84.94 88 PHE A N 1
ATOM 665 C CA . PHE A 1 88 ? 10.517 -7.097 -11.813 1.00 84.94 88 PHE A CA 1
ATOM 666 C C . PHE A 1 88 ? 11.243 -7.308 -13.146 1.00 84.94 88 PHE A C 1
ATOM 668 O O . PHE A 1 88 ? 11.122 -8.381 -13.725 1.00 84.94 88 PHE A O 1
ATOM 675 N N . SER A 1 89 ? 11.993 -6.311 -13.621 1.00 86.12 89 SER A N 1
ATOM 676 C CA . SER A 1 89 ? 12.659 -6.320 -14.925 1.00 86.12 89 SER A CA 1
ATOM 677 C C . SER A 1 89 ? 14.083 -5.790 -14.809 1.00 86.12 89 SER A C 1
ATOM 679 O O . SER A 1 89 ? 14.345 -4.846 -14.062 1.00 86.12 89 SER A O 1
ATOM 681 N N . CYS A 1 90 ? 14.990 -6.360 -15.598 1.00 87.25 90 CYS A N 1
ATOM 682 C CA . CYS A 1 90 ? 16.286 -5.754 -15.875 1.00 87.25 90 CYS A CA 1
ATOM 683 C C . CYS A 1 90 ? 16.146 -4.903 -17.134 1.00 87.25 90 CYS A C 1
ATOM 685 O O . CYS A 1 90 ? 15.747 -5.427 -18.168 1.00 87.25 90 CYS A O 1
ATOM 687 N N . PHE A 1 91 ? 16.484 -3.621 -17.040 1.00 86.50 91 PHE A N 1
ATOM 688 C CA . PHE A 1 91 ? 16.504 -2.732 -18.196 1.00 86.50 91 PHE A CA 1
ATOM 689 C C . PHE A 1 91 ? 17.927 -2.585 -18.722 1.00 86.50 91 PHE A C 1
ATOM 691 O O . PHE A 1 91 ? 18.868 -2.348 -17.960 1.00 86.50 91 PHE A O 1
ATOM 698 N N . THR A 1 92 ? 18.075 -2.709 -20.031 1.00 88.88 92 THR A N 1
ATOM 699 C CA . THR A 1 92 ? 19.296 -2.377 -20.757 1.00 88.88 92 THR A CA 1
ATOM 700 C C . THR A 1 92 ? 19.427 -0.861 -20.921 1.00 88.88 92 THR A C 1
ATOM 702 O O . THR A 1 92 ? 18.457 -0.108 -20.811 1.00 88.88 92 THR A O 1
ATOM 705 N N . ALA A 1 93 ? 20.641 -0.389 -21.208 1.00 86.00 93 ALA A N 1
ATOM 706 C CA . ALA A 1 93 ? 20.872 1.032 -21.468 1.00 86.00 93 ALA A CA 1
ATOM 707 C C . ALA A 1 93 ? 20.078 1.544 -22.687 1.00 86.00 93 ALA A C 1
ATOM 709 O O . ALA A 1 93 ? 19.631 2.687 -22.690 1.00 86.00 93 ALA A O 1
ATOM 710 N N . GLU A 1 94 ? 19.874 0.694 -23.697 1.00 88.19 94 GLU A N 1
ATOM 711 C CA . GLU A 1 94 ? 19.124 1.034 -24.909 1.00 88.19 94 GLU A CA 1
ATOM 712 C C . GLU A 1 94 ? 17.624 1.223 -24.630 1.00 88.19 94 GLU A C 1
ATOM 714 O O . GLU A 1 94 ? 17.011 2.153 -25.149 1.00 88.19 94 GLU A O 1
ATOM 719 N N . GLU A 1 95 ? 17.040 0.407 -23.749 1.00 85.94 95 GLU A N 1
ATOM 720 C CA . GLU A 1 95 ? 15.631 0.525 -23.333 1.00 85.94 95 GLU A CA 1
ATOM 721 C C . GLU A 1 95 ? 15.357 1.769 -22.481 1.00 85.94 95 GLU A C 1
ATOM 723 O O . GLU A 1 95 ? 14.245 2.292 -22.480 1.00 85.94 95 GLU A O 1
ATOM 728 N N . LEU A 1 96 ? 16.368 2.251 -21.756 1.00 83.75 96 LEU A N 1
ATOM 729 C CA . LEU A 1 96 ? 16.285 3.475 -20.958 1.00 83.75 96 LEU A CA 1
ATOM 730 C C . LEU A 1 96 ? 16.620 4.734 -21.765 1.00 83.75 96 LEU A C 1
ATOM 732 O O . LEU A 1 96 ? 16.510 5.844 -21.237 1.00 83.75 96 LEU A O 1
ATOM 736 N N . CYS A 1 97 ? 17.043 4.578 -23.022 1.00 86.75 97 CYS A N 1
ATOM 737 C CA . CYS A 1 97 ? 17.342 5.702 -23.888 1.00 86.75 97 CYS A CA 1
ATOM 738 C C . CYS A 1 97 ? 16.055 6.488 -24.170 1.00 86.75 97 CYS A C 1
ATOM 740 O O . CYS A 1 97 ? 15.039 5.927 -24.587 1.00 86.75 97 CYS A O 1
ATOM 742 N N . LEU A 1 98 ? 16.100 7.800 -23.932 1.00 82.12 98 LEU A N 1
ATOM 743 C CA . LEU A 1 98 ? 15.015 8.706 -24.290 1.00 82.12 98 LEU A CA 1
ATOM 744 C C . LEU A 1 98 ? 14.806 8.631 -25.804 1.00 82.12 98 LEU A C 1
ATOM 746 O O . LEU A 1 98 ? 15.671 9.049 -26.569 1.00 82.12 98 LEU A O 1
ATOM 750 N N . ARG A 1 99 ? 13.662 8.095 -26.230 1.00 81.62 99 ARG A N 1
ATOM 751 C CA . ARG A 1 99 ? 13.213 8.231 -27.614 1.00 81.62 99 ARG A CA 1
ATOM 752 C C . ARG A 1 99 ? 12.406 9.509 -27.720 1.00 81.62 99 ARG A C 1
ATOM 754 O O . ARG A 1 99 ? 11.520 9.743 -26.895 1.00 81.62 99 ARG A O 1
ATOM 761 N N . ASP A 1 100 ? 12.715 10.317 -28.725 1.00 79.62 100 ASP A N 1
ATOM 762 C CA . ASP A 1 100 ? 11.888 11.467 -29.052 1.00 79.62 100 ASP A CA 1
ATOM 763 C C . ASP A 1 100 ? 10.466 10.968 -29.321 1.00 79.62 100 ASP A C 1
ATOM 765 O O . ASP A 1 100 ? 10.245 10.086 -30.157 1.00 79.62 100 ASP A O 1
ATOM 769 N N . TYR A 1 101 ? 9.498 11.489 -28.566 1.00 67.12 101 TYR A N 1
ATOM 770 C CA . TYR A 1 101 ? 8.091 11.260 -28.864 1.00 67.12 101 TYR A CA 1
ATOM 771 C C . TYR A 1 101 ? 7.819 11.912 -30.219 1.00 67.12 101 TYR A C 1
ATOM 773 O O . TYR A 1 101 ? 7.799 13.139 -30.318 1.00 67.12 101 TYR A O 1
ATOM 781 N N . GLN A 1 102 ? 7.654 11.107 -31.269 1.00 64.38 102 GLN A N 1
ATOM 782 C CA . GLN A 1 102 ? 7.163 11.618 -32.543 1.00 64.38 102 GLN A CA 1
ATOM 783 C C . GLN A 1 102 ? 5.694 12.011 -32.344 1.00 64.38 102 GLN A C 1
ATOM 785 O O . GLN A 1 102 ? 4.856 11.151 -32.066 1.00 64.38 102 GLN A O 1
ATOM 790 N N . LEU A 1 103 ? 5.437 13.321 -32.388 1.00 53.50 103 LEU A N 1
ATOM 791 C CA . LEU A 1 103 ? 4.103 13.920 -32.462 1.00 53.50 103 LEU A CA 1
ATOM 792 C C . LEU A 1 103 ? 3.518 13.750 -33.865 1.00 53.50 103 LEU A C 1
ATOM 794 O O . LEU A 1 103 ? 4.295 13.898 -34.837 1.00 53.50 103 LEU A O 1
#

Sequence (103 aa):
MQEMANPQTTVGSLAPALAHFPKVTNSFAPGLFHCYDIPGLPRTNHNLEQCFGAVRHHERRPTGRRGAVPSLVVRGSVRVVTALAARFSCFTAEELCLRDYQL

Foldseek 3Di:
DDPPDDPQVPQPPCSVVVVVVVVVCVVCVVVQPCQVVDPPRDNDCVVVVVLVVQLQVVVCVVPVDNDDDPCCVVVVVVSSVVSSCVVVDDDDPVNVDDDPPDD

Radius of gyration: 23.7 Å; chains: 1; bounding box: 57×28×70 Å

Organism: NCBI:txid2778364

pLDDT: mean 81.12, std 12.22, range [37.88, 94.38]